Protein AF-A0AAW9I671-F1 (afdb_monomer_lite)

Secondary structure (DSSP, 8-state):
----S-----SHHHHHHTHHHHHHHHH-S-GGGSB-SSS-B-HHHHHHHTT----

Structure (mmCIF, N/CA/C/O backbone):
data_AF-A0AAW9I671-F1
#
_entry.id   AF-A0AAW9I671-F1
#
loop_
_atom_site.group_PDB
_atom_site.id
_atom_site.type_symbol
_atom_site.label_atom_id
_atom_site.label_alt_id
_atom_site.label_comp_id
_atom_site.label_asym_id
_atom_site.label_entity_id
_atom_site.label_seq_id
_atom_site.pdbx_PDB_ins_code
_atom_site.Cartn_x
_atom_site.Cartn_y
_atom_site.Cartn_z
_atom_site.occupancy
_atom_site.B_iso_or_equiv
_atom_site.auth_seq_id
_atom_site.auth_comp_id
_atom_site.auth_asym_id
_atom_site.auth_atom_id
_atom_site.pdbx_PDB_model_num
ATOM 1 N N . MET A 1 1 ? 13.121 -32.110 -22.206 1.00 45.34 1 MET A N 1
ATOM 2 C CA . MET A 1 1 ? 13.784 -30.811 -22.464 1.00 45.34 1 MET A CA 1
ATOM 3 C C . MET A 1 1 ? 12.747 -29.938 -23.150 1.00 45.34 1 MET A C 1
ATOM 5 O O . MET A 1 1 ? 12.251 -30.367 -24.172 1.00 45.34 1 MET A O 1
ATOM 9 N N . SER A 1 2 ? 12.274 -28.805 -22.656 1.00 46.03 2 SER A N 1
ATOM 10 C CA . SER A 1 2 ? 12.644 -27.963 -21.528 1.00 46.03 2 SER A CA 1
ATOM 11 C C . SER A 1 2 ? 11.349 -27.270 -21.098 1.00 46.03 2 SER A C 1
ATOM 13 O O . SER A 1 2 ? 10.649 -26.717 -21.945 1.00 46.03 2 SER A O 1
ATOM 15 N N . SER A 1 3 ? 10.990 -27.354 -19.821 1.00 49.84 3 SER A N 1
ATOM 16 C CA . SER A 1 3 ? 9.897 -26.558 -19.270 1.00 49.84 3 SER A CA 1
ATOM 17 C C . SER A 1 3 ? 10.379 -25.114 -19.175 1.00 49.84 3 SER A C 1
ATOM 19 O O . SER A 1 3 ? 11.010 -24.756 -18.190 1.00 49.84 3 SER A O 1
ATOM 21 N N . SER A 1 4 ? 10.115 -24.285 -20.181 1.00 51.19 4 SER A N 1
ATOM 22 C CA . SER A 1 4 ? 10.267 -22.833 -20.050 1.00 51.19 4 SER A CA 1
ATOM 23 C C . SER A 1 4 ? 8.886 -22.192 -20.080 1.00 51.19 4 SER A C 1
ATOM 25 O O . SER A 1 4 ? 8.466 -21.581 -21.062 1.00 51.19 4 SER A O 1
ATOM 27 N N . VAL A 1 5 ? 8.163 -22.347 -18.971 1.00 54.66 5 VAL A N 1
ATOM 28 C CA . VAL A 1 5 ? 7.261 -21.272 -18.553 1.00 54.66 5 VAL A CA 1
ATOM 29 C C . VAL A 1 5 ? 8.165 -20.048 -18.447 1.00 54.66 5 VAL A C 1
ATOM 31 O O . VAL A 1 5 ? 9.146 -20.122 -17.713 1.00 54.66 5 VAL A O 1
ATOM 34 N N . LEU A 1 6 ? 7.905 -19.023 -19.265 1.00 57.62 6 LEU A N 1
ATOM 35 C CA . LEU A 1 6 ? 8.640 -17.753 -19.328 1.00 57.62 6 LEU A CA 1
ATOM 36 C C . LEU A 1 6 ? 9.275 -17.430 -17.972 1.00 57.62 6 LEU A C 1
ATOM 38 O O . LEU A 1 6 ? 8.554 -17.221 -16.995 1.00 57.62 6 LEU A O 1
ATOM 42 N N . GLU A 1 7 ? 10.607 -17.485 -17.907 1.00 69.62 7 GLU A N 1
ATOM 43 C CA . GLU A 1 7 ? 11.355 -17.278 -16.670 1.00 69.62 7 GLU A CA 1
ATOM 44 C C . GLU A 1 7 ? 10.976 -15.901 -16.123 1.00 69.62 7 GLU A C 1
ATOM 46 O O . GLU A 1 7 ? 11.234 -14.865 -16.737 1.00 69.62 7 GLU A O 1
ATOM 51 N N . ARG A 1 8 ? 10.241 -15.897 -15.010 1.00 77.50 8 ARG A N 1
ATOM 52 C CA . ARG A 1 8 ? 9.738 -14.671 -14.401 1.00 77.50 8 ARG A CA 1
ATOM 53 C C . ARG A 1 8 ? 10.950 -13.867 -13.945 1.00 77.50 8 ARG A C 1
ATOM 55 O O . ARG A 1 8 ? 11.720 -14.371 -13.140 1.00 77.50 8 ARG A O 1
ATOM 62 N N . ASP A 1 9 ? 11.108 -12.636 -14.427 1.00 84.19 9 ASP A N 1
ATOM 63 C CA . ASP A 1 9 ? 12.222 -11.781 -14.007 1.00 84.19 9 ASP A CA 1
ATOM 64 C C . ASP A 1 9 ? 12.165 -11.569 -12.482 1.00 84.19 9 ASP A C 1
ATOM 66 O O . ASP A 1 9 ? 11.127 -11.166 -11.934 1.00 84.19 9 ASP A O 1
ATOM 70 N N . MET A 1 10 ? 13.255 -11.941 -11.807 1.00 86.88 10 MET A N 1
ATOM 71 C CA . MET A 1 10 ? 13.442 -11.888 -10.353 1.00 86.88 10 MET A CA 1
ATOM 72 C C . MET A 1 10 ? 14.503 -10.858 -9.943 1.00 86.88 10 MET A C 1
ATOM 74 O O . MET A 1 10 ? 14.880 -10.817 -8.772 1.00 86.88 10 MET A O 1
ATOM 78 N N . SER A 1 11 ? 14.995 -10.034 -10.875 1.00 90.56 11 SER A N 1
ATOM 79 C CA . SER A 1 11 ? 15.861 -8.907 -10.531 1.00 90.56 11 SER A CA 1
ATOM 80 C C . SER A 1 11 ? 15.156 -7.981 -9.536 1.00 90.56 11 SER A C 1
ATOM 82 O O . SER A 1 11 ? 13.929 -7.850 -9.540 1.00 90.56 11 SER A O 1
ATOM 84 N N . TYR A 1 12 ? 15.930 -7.339 -8.657 1.00 80.19 12 TYR A N 1
ATOM 85 C CA . TYR A 1 12 ? 15.380 -6.432 -7.646 1.00 80.19 12 TYR A CA 1
ATOM 86 C C . TYR A 1 12 ? 14.487 -5.360 -8.283 1.00 80.19 12 TYR A C 1
ATOM 88 O O . TYR A 1 12 ? 13.378 -5.120 -7.818 1.00 80.19 12 TYR A O 1
ATOM 96 N N . GLU A 1 13 ? 14.932 -4.781 -9.395 1.00 89.75 13 GLU A N 1
ATOM 97 C CA . GLU A 1 13 ? 14.196 -3.765 -10.148 1.00 89.75 13 GLU A CA 1
ATOM 98 C C . GLU A 1 13 ? 12.862 -4.304 -10.679 1.00 89.75 13 GLU A C 1
ATOM 100 O O . GLU A 1 13 ? 11.818 -3.686 -10.455 1.00 89.75 13 GLU A O 1
ATOM 105 N N . ALA A 1 14 ? 12.861 -5.491 -11.297 1.00 87.62 14 ALA A N 1
ATOM 106 C CA . ALA A 1 14 ? 11.642 -6.117 -11.802 1.00 87.62 14 ALA A CA 1
ATOM 107 C C . ALA A 1 14 ? 10.667 -6.507 -10.681 1.00 87.62 14 ALA A C 1
ATOM 109 O O . ALA A 1 14 ? 9.452 -6.405 -10.852 1.00 87.62 14 ALA A O 1
ATOM 110 N N . VAL A 1 15 ? 11.177 -6.935 -9.522 1.00 84.81 15 VAL A N 1
ATOM 111 C CA . VAL A 1 15 ? 10.367 -7.250 -8.334 1.00 84.81 15 VAL A CA 1
ATOM 112 C C . VAL A 1 15 ? 9.763 -5.980 -7.736 1.00 84.81 15 VAL A C 1
ATOM 114 O O . VAL A 1 15 ? 8.561 -5.949 -7.465 1.00 84.81 15 VAL A O 1
ATOM 117 N N . MET A 1 16 ? 10.560 -4.923 -7.580 1.00 85.38 16 MET A N 1
ATOM 118 C CA . MET A 1 16 ? 10.100 -3.652 -7.020 1.00 85.38 16 MET A CA 1
ATOM 119 C C . MET A 1 16 ? 9.107 -2.941 -7.943 1.00 85.38 16 MET A C 1
ATOM 121 O O . MET A 1 16 ? 8.144 -2.353 -7.451 1.00 85.38 16 MET A O 1
ATOM 125 N N . GLY A 1 17 ? 9.262 -3.064 -9.266 1.00 86.62 17 GLY A N 1
ATOM 126 C CA . GLY A 1 17 ? 8.317 -2.524 -10.249 1.00 86.62 17 GLY A CA 1
ATOM 127 C C . GLY A 1 17 ? 6.913 -3.135 -10.162 1.00 86.62 17 GLY A C 1
ATOM 128 O O . GLY A 1 17 ? 5.931 -2.466 -10.469 1.00 86.62 17 GLY A O 1
ATOM 129 N N . ARG A 1 18 ? 6.795 -4.377 -9.675 1.00 87.88 18 ARG A N 1
ATOM 130 C CA . ARG A 1 18 ? 5.514 -5.090 -9.497 1.00 87.88 18 ARG A CA 1
ATOM 131 C C . ARG A 1 18 ? 5.117 -5.288 -8.031 1.00 87.88 18 ARG A C 1
ATOM 133 O O . ARG A 1 18 ? 4.263 -6.126 -7.735 1.00 87.88 18 ARG A O 1
ATOM 140 N N . LYS A 1 19 ? 5.714 -4.533 -7.100 1.00 78.88 19 LYS A N 1
ATOM 141 C CA . LYS A 1 19 ? 5.465 -4.683 -5.655 1.00 78.88 19 LYS A CA 1
ATOM 142 C C . LYS A 1 19 ? 3.971 -4.631 -5.312 1.00 78.88 19 LYS A C 1
ATOM 144 O O . LYS A 1 19 ? 3.500 -5.466 -4.553 1.00 78.88 19 LYS A O 1
ATOM 149 N N . ASN A 1 20 ? 3.210 -3.728 -5.938 1.00 74.38 20 ASN A N 1
ATOM 150 C CA . ASN A 1 20 ? 1.781 -3.563 -5.661 1.00 74.38 20 ASN A CA 1
ATOM 151 C C . ASN A 1 20 ? 0.976 -4.805 -6.063 1.00 74.38 20 ASN A C 1
ATOM 153 O O . ASN A 1 20 ? 0.110 -5.243 -5.314 1.00 74.38 20 ASN A O 1
ATOM 157 N N . GLU A 1 21 ? 1.298 -5.423 -7.202 1.00 80.50 21 GLU A N 1
ATOM 158 C CA . GLU A 1 21 ? 0.679 -6.684 -7.622 1.00 80.50 21 GLU A CA 1
ATOM 159 C C . GLU A 1 21 ? 1.038 -7.841 -6.691 1.00 80.50 21 GLU A C 1
ATOM 161 O O . GLU A 1 21 ? 0.176 -8.656 -6.369 1.00 80.50 21 GLU A O 1
ATOM 166 N N . ILE A 1 22 ? 2.301 -7.936 -6.265 1.00 80.31 22 ILE A N 1
ATOM 167 C CA . ILE A 1 22 ? 2.739 -8.988 -5.341 1.00 80.31 22 ILE A CA 1
ATOM 168 C C . ILE A 1 22 ? 1.989 -8.855 -4.019 1.00 80.31 22 ILE A C 1
ATOM 170 O O . ILE A 1 22 ? 1.421 -9.837 -3.558 1.00 80.31 22 ILE A O 1
ATOM 174 N N . MET A 1 23 ? 1.935 -7.654 -3.445 1.00 72.56 23 MET A N 1
ATOM 175 C CA . MET A 1 23 ? 1.264 -7.407 -2.167 1.00 72.56 23 MET A CA 1
ATOM 176 C C . MET A 1 23 ? -0.251 -7.625 -2.281 1.00 72.56 23 MET A C 1
ATOM 178 O O . MET A 1 23 ? -0.836 -8.297 -1.436 1.00 72.56 23 MET A O 1
ATOM 182 N N . LYS A 1 24 ? -0.882 -7.177 -3.374 1.00 73.62 24 LYS A N 1
ATOM 183 C CA . LYS A 1 24 ? -2.308 -7.426 -3.628 1.00 73.62 24 LYS A CA 1
ATOM 184 C C . LYS A 1 24 ? -2.624 -8.917 -3.750 1.00 73.62 24 LYS A C 1
ATOM 186 O O . LYS A 1 24 ? -3.602 -9.377 -3.175 1.00 73.62 24 LYS A O 1
ATOM 191 N N . ASN A 1 25 ? -1.805 -9.685 -4.469 1.00 74.50 25 ASN A N 1
ATOM 192 C CA . ASN A 1 25 ? -2.019 -11.127 -4.626 1.00 74.50 25 ASN A CA 1
ATOM 193 C C . ASN A 1 25 ? -1.655 -11.927 -3.365 1.00 74.50 25 ASN A C 1
ATOM 195 O O . ASN A 1 25 ? -2.295 -12.934 -3.082 1.00 74.50 25 ASN A 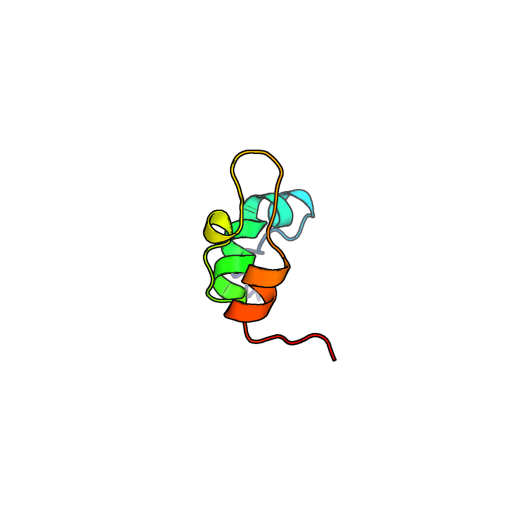O 1
ATOM 199 N N . ALA A 1 26 ? -0.626 -11.509 -2.626 1.00 69.56 26 ALA A N 1
ATOM 200 C CA . ALA A 1 26 ? -0.151 -12.218 -1.440 1.00 69.56 26 ALA A CA 1
ATOM 201 C C . ALA A 1 26 ? -1.028 -11.960 -0.211 1.00 69.56 26 ALA A C 1
ATOM 203 O O . ALA A 1 26 ? -1.193 -12.852 0.617 1.00 69.56 26 ALA A O 1
ATOM 204 N N . ILE A 1 27 ? -1.569 -10.748 -0.088 1.00 68.62 27 ILE A N 1
ATOM 205 C CA . ILE A 1 27 ? -2.252 -10.284 1.123 1.00 68.62 27 ILE A CA 1
ATOM 206 C C . ILE A 1 27 ? -3.741 -10.000 0.861 1.00 68.62 27 ILE A C 1
ATOM 208 O O . ILE A 1 27 ? -4.515 -9.832 1.795 1.00 68.62 27 ILE A O 1
ATOM 212 N N . GLY A 1 28 ? -4.175 -9.976 -0.404 1.00 67.25 28 GLY A N 1
ATOM 213 C CA . GLY A 1 28 ? -5.574 -9.744 -0.778 1.00 67.25 28 GLY A CA 1
ATOM 214 C C . GLY A 1 28 ? -6.054 -8.307 -0.560 1.00 67.25 28 GLY A C 1
ATOM 215 O O . GLY A 1 28 ? -7.248 -8.050 -0.688 1.00 67.25 28 GLY A O 1
ATOM 216 N N . LEU A 1 29 ? -5.150 -7.379 -0.235 1.00 66.31 29 LEU A N 1
ATOM 217 C CA . LEU A 1 29 ? -5.476 -6.019 0.188 1.00 66.31 29 LEU A CA 1
ATOM 218 C C . LEU A 1 29 ? -4.903 -4.974 -0.769 1.00 66.31 29 LEU A C 1
ATOM 220 O O . LEU A 1 29 ? -3.793 -5.114 -1.290 1.00 66.31 29 LEU A O 1
ATOM 224 N N . ASP A 1 30 ? -5.695 -3.934 -1.023 1.00 70.38 30 ASP A N 1
ATOM 225 C CA . ASP A 1 30 ? -5.289 -2.811 -1.858 1.00 70.38 30 ASP A CA 1
ATOM 226 C C . ASP A 1 30 ? -4.433 -1.843 -1.039 1.00 70.38 30 ASP A C 1
ATOM 228 O O . ASP A 1 30 ? -4.925 -1.117 -0.178 1.00 70.38 30 ASP A O 1
ATOM 232 N N . TYR A 1 31 ? -3.130 -1.849 -1.314 1.00 67.75 31 TYR A N 1
ATOM 233 C CA . TYR A 1 31 ? -2.133 -1.085 -0.566 1.00 67.75 31 TYR A CA 1
ATOM 234 C C . TYR A 1 31 ? -2.370 0.432 -0.610 1.00 67.7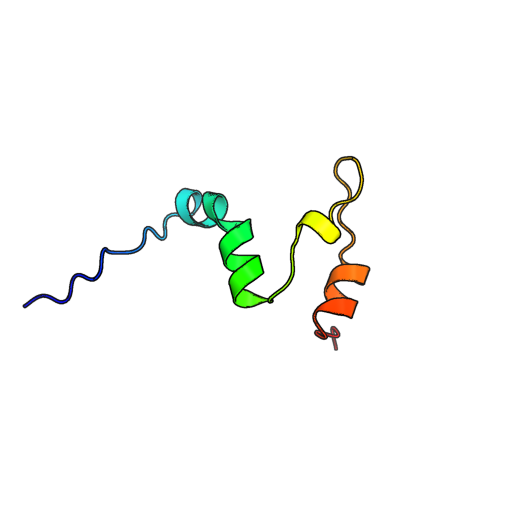5 31 TYR A C 1
ATOM 236 O O . TYR A 1 31 ? -2.025 1.134 0.338 1.00 67.75 31 TYR A O 1
ATOM 244 N N . SER A 1 32 ? -3.015 0.925 -1.673 1.00 73.06 32 SER A N 1
ATOM 245 C CA . SER A 1 32 ? -3.362 2.344 -1.815 1.00 73.06 32 SER A CA 1
ATOM 246 C C . SER A 1 32 ? -4.370 2.823 -0.766 1.00 73.06 32 SER A C 1
ATOM 248 O O . SER A 1 32 ? -4.448 4.011 -0.489 1.00 73.06 32 SER A O 1
ATOM 250 N N . SER A 1 33 ? -5.111 1.908 -0.131 1.00 75.25 33 SER A N 1
ATOM 251 C CA . SER A 1 33 ? -6.084 2.237 0.924 1.00 75.25 33 SER A CA 1
ATOM 252 C C . SER A 1 33 ? -5.442 2.540 2.288 1.00 75.25 33 SER A C 1
ATOM 254 O O . SER A 1 33 ? -6.144 2.942 3.227 1.00 75.25 33 SER A O 1
ATOM 256 N N . PHE A 1 34 ? -4.129 2.319 2.405 1.00 79.38 34 PHE A N 1
ATOM 257 C CA . PHE A 1 34 ? -3.320 2.602 3.597 1.00 79.38 34 PHE A CA 1
ATOM 258 C C . PHE A 1 34 ? -2.274 3.695 3.355 1.00 79.38 34 PHE A C 1
ATOM 260 O O . PHE A 1 34 ? -1.604 4.110 4.299 1.00 79.38 34 PHE A O 1
ATOM 267 N N . GLU A 1 35 ? -2.116 4.148 2.109 1.00 78.44 35 GLU A N 1
ATOM 268 C CA . GLU A 1 35 ? -1.383 5.375 1.819 1.00 78.44 35 GLU A CA 1
ATOM 269 C C . GLU A 1 35 ? -2.269 6.560 2.211 1.00 78.44 35 GLU A C 1
ATOM 271 O O . GLU A 1 35 ? -3.431 6.644 1.812 1.00 78.44 35 GLU A O 1
ATOM 276 N N . ASP A 1 36 ? -1.720 7.440 3.041 1.00 70.56 36 ASP A N 1
ATOM 277 C CA . ASP A 1 36 ? -2.355 8.700 3.416 1.00 70.56 36 ASP A CA 1
ATOM 278 C C . ASP A 1 3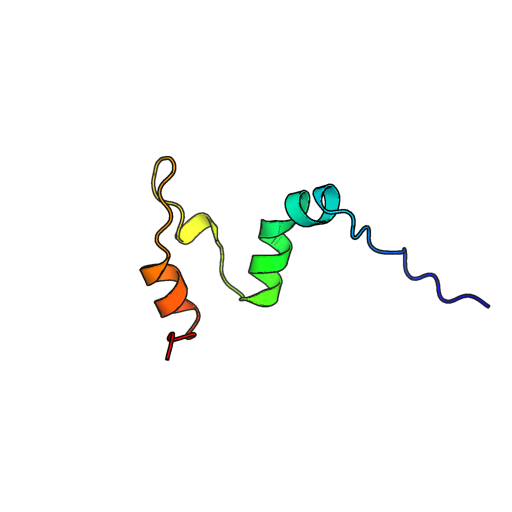6 ? -1.880 9.803 2.461 1.00 70.56 36 ASP A C 1
ATOM 280 O O . ASP A 1 36 ? -0.849 9.652 1.793 1.00 70.56 36 ASP A O 1
ATOM 284 N N . ASP A 1 37 ? -2.593 10.930 2.396 1.00 68.31 37 ASP A N 1
ATOM 285 C CA . ASP A 1 37 ? -2.204 12.042 1.520 1.00 68.31 37 ASP A CA 1
ATOM 286 C C . ASP A 1 37 ? -0.748 12.485 1.803 1.00 68.31 37 ASP A C 1
ATOM 288 O O . ASP A 1 37 ? -0.425 13.050 2.852 1.00 68.31 37 ASP A O 1
ATOM 292 N N . GLY A 1 38 ? 0.155 12.226 0.847 1.00 73.19 38 GLY A N 1
ATOM 293 C CA . GLY A 1 38 ? 1.584 12.538 0.945 1.00 73.19 38 GLY A CA 1
ATOM 294 C C . GLY A 1 38 ? 2.490 11.301 0.992 1.00 73.19 38 GLY A C 1
ATOM 295 O O . GLY A 1 38 ? 2.472 10.473 0.090 1.00 73.19 38 GLY A O 1
ATOM 296 N N . ILE A 1 39 ? 3.371 11.232 1.994 1.00 72.88 39 ILE A N 1
ATOM 297 C CA . ILE A 1 39 ? 4.363 10.148 2.203 1.00 72.88 39 ILE A CA 1
ATOM 298 C C . ILE A 1 39 ? 4.018 9.272 3.421 1.00 72.88 39 ILE A C 1
ATOM 300 O O . ILE A 1 39 ? 4.845 8.482 3.880 1.00 72.88 39 ILE A O 1
ATOM 304 N N . GLY A 1 40 ? 2.816 9.441 3.975 1.00 78.69 40 GLY A N 1
ATOM 305 C CA . GLY A 1 40 ? 2.335 8.687 5.128 1.00 78.69 40 GLY A CA 1
ATOM 306 C C . GLY A 1 40 ? 1.830 7.305 4.723 1.00 78.69 40 GLY A C 1
ATOM 307 O O . GLY A 1 40 ? 1.142 7.162 3.717 1.00 78.69 40 GLY A O 1
ATOM 308 N N . PHE A 1 41 ? 2.165 6.290 5.518 1.00 82.12 41 PHE A N 1
ATOM 309 C CA . PHE A 1 41 ? 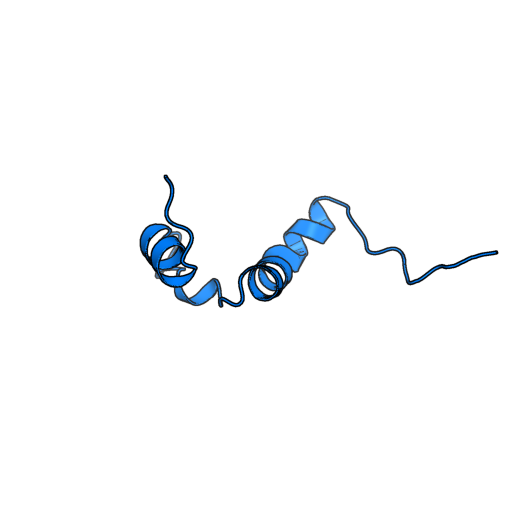1.625 4.943 5.361 1.00 82.12 41 PHE A CA 1
ATOM 310 C C . PHE A 1 41 ? 1.131 4.432 6.715 1.00 82.12 41 PHE A C 1
ATOM 312 O O . PHE A 1 41 ? 1.905 4.372 7.676 1.00 82.12 41 PHE A O 1
ATOM 319 N N . ASP A 1 42 ? -0.145 4.060 6.790 1.00 81.94 42 ASP A N 1
ATOM 320 C CA . ASP A 1 42 ? -0.779 3.560 8.008 1.00 81.94 42 ASP A CA 1
ATOM 321 C C . ASP A 1 42 ? -0.561 2.045 8.155 1.00 81.94 42 ASP A C 1
ATOM 323 O O . ASP A 1 42 ? -1.378 1.201 7.766 1.00 81.94 42 ASP A O 1
ATOM 327 N N . TYR A 1 43 ? 0.598 1.697 8.721 1.00 77.44 43 TYR A N 1
ATOM 328 C CA . TYR A 1 43 ? 0.974 0.311 8.997 1.00 77.44 43 TYR A CA 1
ATOM 329 C C . TYR A 1 43 ? 0.060 -0.359 10.030 1.00 77.44 43 TYR A C 1
ATOM 331 O O . TYR A 1 43 ? -0.125 -1.575 9.956 1.00 77.44 43 TYR A O 1
ATOM 339 N N . GLU A 1 44 ? -0.516 0.394 10.973 1.00 78.00 44 GLU A N 1
ATOM 340 C CA . GLU A 1 44 ? -1.405 -0.170 11.995 1.00 78.00 44 GLU A CA 1
ATOM 341 C C . GLU A 1 44 ? -2.728 -0.610 11.375 1.00 78.00 44 GLU A C 1
ATOM 343 O O . GLU A 1 44 ? -3.150 -1.757 11.561 1.00 78.00 44 GLU A O 1
ATOM 348 N N . LYS A 1 45 ? -3.342 0.260 10.565 1.00 80.69 45 LYS A N 1
ATOM 349 C CA . LYS A 1 45 ? -4.558 -0.058 9.813 1.00 80.69 45 LYS A CA 1
ATOM 350 C C . LYS A 1 45 ? -4.335 -1.267 8.911 1.00 80.69 45 LYS A C 1
ATOM 352 O O . LYS A 1 45 ? -5.136 -2.202 8.945 1.00 80.69 45 LYS A O 1
ATOM 357 N N . MET A 1 46 ? -3.208 -1.312 8.199 1.00 80.50 46 MET A N 1
ATOM 358 C CA . MET A 1 46 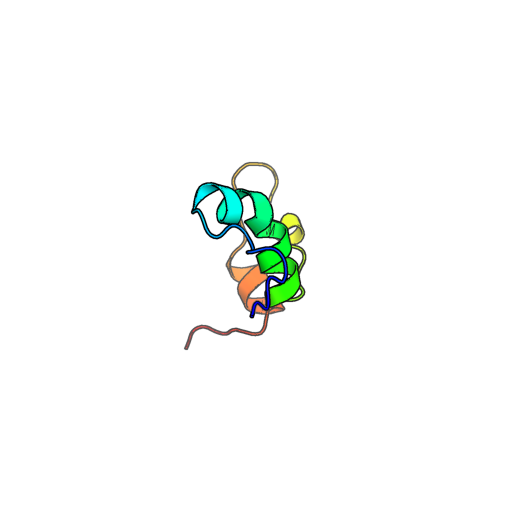? -2.841 -2.463 7.375 1.00 80.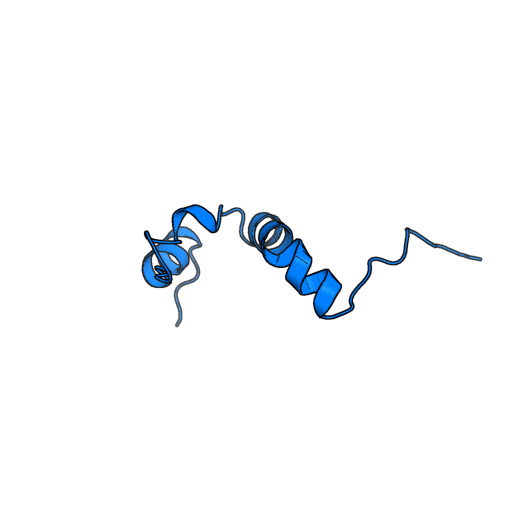50 46 MET A CA 1
ATOM 359 C C . MET A 1 46 ? -2.704 -3.750 8.208 1.00 80.50 46 MET A C 1
ATOM 361 O O . MET A 1 46 ? -3.311 -4.768 7.880 1.00 80.50 46 MET A O 1
ATOM 365 N N . MET A 1 47 ? -1.952 -3.744 9.310 1.00 78.44 47 MET A N 1
ATOM 366 C CA . MET A 1 47 ? -1.795 -4.944 10.146 1.00 78.44 47 MET A CA 1
ATOM 367 C C . MET A 1 47 ? -3.124 -5.412 10.754 1.00 78.44 47 MET A C 1
ATOM 369 O O . MET A 1 47 ? -3.365 -6.616 10.840 1.00 78.44 47 MET A O 1
ATOM 373 N N . SER A 1 48 ? -4.016 -4.480 11.099 1.00 76.31 48 SER A N 1
ATOM 374 C CA . SER A 1 48 ? -5.348 -4.806 11.613 1.00 76.31 48 SER A CA 1
ATOM 375 C C . SER A 1 48 ? -6.262 -5.462 10.565 1.00 76.31 48 SER A C 1
ATOM 377 O O . SER A 1 48 ? -6.918 -6.454 10.881 1.00 76.31 48 SER A O 1
ATOM 379 N N . GLU A 1 49 ? -6.266 -4.983 9.312 1.00 76.56 49 GLU A N 1
ATOM 380 C CA . GLU A 1 49 ? -7.102 -5.537 8.232 1.00 76.56 49 GLU A CA 1
ATOM 381 C C . GLU A 1 49 ? -6.576 -6.873 7.696 1.00 76.56 49 GLU A C 1
ATOM 383 O O . GLU A 1 49 ? -7.353 -7.743 7.308 1.00 76.56 49 GLU A O 1
ATOM 388 N N . THR A 1 50 ? -5.254 -7.062 7.697 1.00 68.38 50 THR A N 1
ATOM 389 C CA . THR A 1 50 ? -4.616 -8.301 7.217 1.00 68.38 50 THR A CA 1
ATOM 390 C C . THR A 1 50 ? -4.740 -9.465 8.210 1.00 68.38 50 THR A C 1
ATOM 392 O O . THR A 1 50 ? -4.399 -10.599 7.873 1.00 68.38 50 THR A O 1
ATOM 395 N N . GLY A 1 51 ? -5.196 -9.209 9.443 1.00 65.12 51 GLY A N 1
ATOM 396 C CA . GLY A 1 51 ? -5.318 -10.214 10.502 1.00 65.12 51 GLY A CA 1
ATOM 397 C C . GLY A 1 51 ? -3.982 -10.729 11.057 1.00 65.12 51 GLY A C 1
ATOM 398 O O . GLY A 1 51 ? -3.984 -11.592 11.938 1.00 65.12 51 GLY A O 1
ATOM 399 N N . TYR A 1 52 ? -2.841 -10.208 10.589 1.00 59.56 52 TYR A N 1
ATOM 400 C CA . TYR A 1 52 ? -1.521 -10.521 11.135 1.00 59.56 52 TYR A CA 1
ATOM 401 C C . TYR A 1 52 ? -1.247 -9.634 12.348 1.00 59.56 52 TYR A C 1
ATOM 403 O O . TYR A 1 52 ? -0.710 -8.535 12.239 1.00 59.56 52 TYR A O 1
ATOM 411 N N . THR A 1 53 ? -1.601 -10.114 13.538 1.00 51.12 53 THR A N 1
ATOM 412 C CA . THR A 1 53 ? -1.141 -9.482 14.779 1.00 51.12 53 THR A CA 1
ATOM 413 C C . THR A 1 53 ? 0.331 -9.837 14.991 1.00 51.12 53 THR A C 1
ATOM 415 O O . THR A 1 53 ? 0.670 -11.023 15.024 1.00 51.12 53 THR A O 1
ATOM 418 N N . LEU A 1 54 ? 1.208 -8.837 15.153 1.00 53.59 54 LEU A N 1
ATOM 419 C CA . LEU A 1 54 ? 2.532 -9.090 15.729 1.00 53.59 54 LEU A CA 1
ATOM 420 C C . LEU A 1 54 ? 2.321 -9.685 17.129 1.00 53.59 54 LEU A C 1
ATOM 422 O O . LEU A 1 54 ? 1.632 -9.086 17.956 1.00 53.59 54 LEU A O 1
ATOM 426 N N . LYS A 1 55 ? 2.872 -10.876 17.367 1.00 54.22 55 LYS A N 1
ATOM 427 C CA . LYS A 1 55 ? 2.996 -11.454 18.708 1.00 54.22 55 LYS A CA 1
ATOM 428 C C . LYS A 1 55 ? 4.359 -11.143 19.294 1.00 54.22 55 LYS A C 1
ATOM 430 O O . LYS A 1 55 ? 5.330 -11.129 18.505 1.00 54.22 55 LYS A O 1
#

pLDDT: mean 72.62, std 11.48, range [45.34, 90.56]

Foldseek 3Di:
DDPCPPDQDPPPVSCVVCVQVCCCVVQVDRQVVQDDPDRGGNVVVVCVVSVPDDD

Organism: Clostridium perfringens (NCBI:txid1502)

Radius of gyration: 15.4 Å; chains: 1; bounding box: 23×43×41 Å

Sequence (55 aa):
MSSSVLERDMSYEAVMGRKNEIMKNAIGLDYSSFEDDGIGFDYEKMMSETGYTLK